Protein AF-A0A6P0U1U1-F1 (afdb_monomer_lite)

Radius of gyration: 18.25 Å; chains: 1; bounding box: 41×26×55 Å

Secondary structure (DSSP, 8-state):
-GGGG----HHHHHHHHHHHHHHHHHH-THHHHH-TTHHHHHHHHHHHHHHHHHHHHHHH-S---HHHHHHHHHHHHHHH-HHHHHHHHHSS-HHHHHHHHHHHHHHHHHHTT--

pLDDT: mean 76.19, std 15.78, range [34.84, 93.38]

Foldseek 3Di:
DVVVPPPPDLVVCLQVLLVVVVVVCVVPVCCCVVCVCVQLVVLLVVLVVLVVVLVVCVVVDVDQDPVSVVSNVLSCCSNVPVQVNNCVNNVHNSVVVVVVVVVVVVVVVVVVVVD

Sequence (115 aa):
ESLKFATTPLELLQPSIAALALAYFDTFPEIVEYRPDFLKRVVQFAGWGLMTAILSMVQYQKTFNNTGIAMLQVAKALLCRPDSSMSTIFGVAIEEVLRSQESNRFTEISSSRLS

Structure (mmCIF, N/CA/C/O backbone):
data_AF-A0A6P0U1U1-F1
#
_entry.id   AF-A0A6P0U1U1-F1
#
loop_
_atom_site.group_PDB
_atom_site.id
_atom_site.type_symbol
_atom_site.label_atom_id
_atom_site.label_alt_id
_atom_site.label_comp_id
_atom_site.label_asym_id
_atom_site.label_entity_id
_atom_site.label_seq_id
_atom_site.pdbx_PDB_ins_code
_atom_site.Cartn_x
_atom_site.Cartn_y
_atom_site.Cartn_z
_atom_site.occupancy
_atom_site.B_iso_or_equiv
_atom_site.auth_seq_id
_atom_site.auth_comp_id
_atom_site.auth_asym_id
_atom_site.auth_atom_id
_atom_site.pdbx_PDB_model_num
ATOM 1 N N . GLU A 1 1 ? 24.935 -13.044 -7.056 1.00 34.84 1 GLU A N 1
ATOM 2 C CA . GLU A 1 1 ? 23.918 -13.591 -7.985 1.00 34.84 1 GLU A CA 1
ATOM 3 C C . GLU A 1 1 ? 22.659 -14.135 -7.295 1.00 34.84 1 GLU A C 1
ATOM 5 O O . GLU A 1 1 ? 21.615 -14.138 -7.931 1.00 34.84 1 GLU A O 1
ATOM 10 N N . SER A 1 2 ? 22.678 -14.460 -5.995 1.00 36.00 2 SER A N 1
ATOM 11 C CA . SER A 1 2 ? 21.507 -14.997 -5.267 1.00 36.00 2 SER A CA 1
ATOM 12 C C . SER A 1 2 ? 20.331 -14.028 -5.042 1.00 36.00 2 SER A C 1
ATOM 14 O O . SER A 1 2 ? 19.215 -14.478 -4.817 1.00 36.00 2 SER A O 1
ATOM 16 N N . LEU A 1 3 ? 20.533 -12.708 -5.145 1.00 37.25 3 LEU A N 1
ATOM 17 C CA . LEU A 1 3 ? 19.461 -11.715 -4.943 1.00 37.25 3 LEU A CA 1
ATOM 18 C C . LEU A 1 3 ? 18.535 -11.529 -6.161 1.00 37.25 3 LEU A C 1
ATOM 20 O O . LEU A 1 3 ? 17.453 -10.974 -6.019 1.00 37.25 3 LEU A O 1
ATOM 24 N N . LYS A 1 4 ? 18.943 -11.980 -7.358 1.00 35.34 4 LYS A N 1
ATOM 25 C CA . LYS A 1 4 ? 18.132 -11.865 -8.589 1.00 35.34 4 LYS A CA 1
ATOM 26 C C . LYS A 1 4 ? 16.982 -12.881 -8.653 1.00 35.34 4 LYS A C 1
ATOM 28 O O . LYS A 1 4 ? 16.116 -12.742 -9.506 1.00 35.34 4 LYS A O 1
ATOM 33 N N . PHE A 1 5 ? 16.983 -13.874 -7.761 1.00 44.31 5 PHE A N 1
ATOM 34 C CA . PHE A 1 5 ? 16.004 -14.965 -7.712 1.00 44.31 5 PHE A CA 1
ATOM 35 C C . PHE A 1 5 ? 15.088 -14.924 -6.487 1.00 44.31 5 PHE A C 1
ATOM 37 O O . PHE A 1 5 ? 14.190 -15.753 -6.371 1.00 44.31 5 PHE A O 1
ATOM 44 N N . ALA A 1 6 ? 15.261 -13.947 -5.593 1.00 45.59 6 ALA A N 1
ATOM 45 C CA . ALA A 1 6 ? 14.325 -13.705 -4.501 1.00 45.59 6 ALA A CA 1
ATOM 46 C C . ALA A 1 6 ? 13.093 -12.934 -5.015 1.00 45.59 6 ALA A C 1
ATOM 48 O O . ALA A 1 6 ? 12.744 -11.871 -4.511 1.00 45.59 6 ALA A O 1
ATOM 49 N N . THR A 1 7 ? 12.437 -13.448 -6.057 1.00 65.06 7 THR A N 1
ATOM 50 C CA . THR A 1 7 ? 11.054 -13.088 -6.393 1.00 65.06 7 THR A CA 1
ATOM 51 C C . THR A 1 7 ? 10.153 -13.791 -5.390 1.00 65.06 7 THR A C 1
ATOM 53 O O . THR A 1 7 ? 9.512 -14.786 -5.715 1.00 65.06 7 THR A O 1
ATOM 56 N N . THR A 1 8 ? 10.176 -13.332 -4.137 1.00 67.06 8 THR A N 1
ATOM 57 C CA . THR A 1 8 ? 9.237 -13.812 -3.123 1.00 67.06 8 THR A CA 1
ATOM 58 C C . THR A 1 8 ? 7.829 -13.474 -3.615 1.00 67.06 8 THR A C 1
ATOM 60 O O . THR A 1 8 ? 7.547 -12.291 -3.825 1.00 67.06 8 THR A O 1
ATOM 63 N N . PRO A 1 9 ? 6.965 -14.477 -3.846 1.00 76.38 9 PRO A N 1
ATOM 64 C CA . PRO A 1 9 ? 5.594 -14.241 -4.271 1.00 76.38 9 PRO A CA 1
ATOM 65 C C . PRO A 1 9 ? 4.871 -13.365 -3.250 1.00 76.38 9 PRO A C 1
ATOM 67 O O . PRO A 1 9 ? 5.084 -13.503 -2.040 1.00 76.38 9 PRO A O 1
ATOM 70 N N . LEU A 1 10 ? 4.024 -12.457 -3.732 1.00 76.00 10 LEU A N 1
ATOM 71 C CA . LEU A 1 10 ? 3.285 -11.536 -2.869 1.00 76.00 10 LEU A CA 1
ATOM 72 C C . LEU A 1 10 ? 2.392 -12.301 -1.886 1.00 76.00 10 LEU A C 1
ATOM 74 O O . LEU A 1 10 ? 2.234 -11.883 -0.746 1.00 76.00 10 LEU A O 1
ATOM 78 N N . GLU A 1 11 ? 1.896 -13.462 -2.296 1.00 78.19 11 GLU A N 1
ATOM 79 C CA . GLU A 1 11 ? 1.045 -14.362 -1.523 1.00 78.19 11 GLU A CA 1
ATOM 80 C C . GLU A 1 11 ? 1.727 -14.861 -0.243 1.00 78.19 11 GLU A C 1
ATOM 82 O O . GLU A 1 11 ? 1.066 -15.090 0.765 1.00 78.19 11 GLU A O 1
ATOM 87 N N . LEU A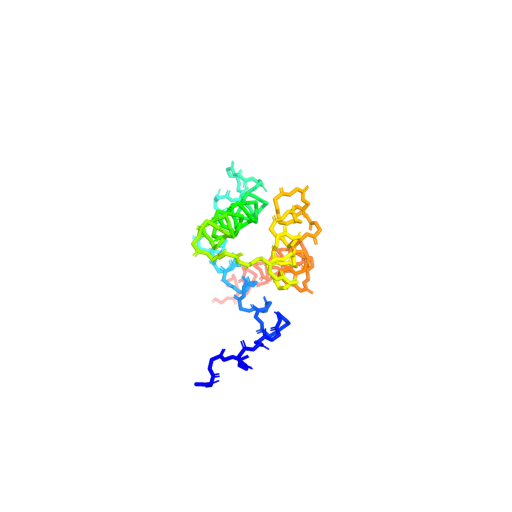 1 12 ? 3.059 -14.982 -0.246 1.00 82.56 12 LEU A N 1
ATOM 88 C CA . LEU A 1 12 ? 3.818 -15.357 0.951 1.00 82.56 12 LEU A CA 1
ATOM 89 C C . LEU A 1 12 ? 4.031 -14.174 1.906 1.00 82.56 12 LEU A C 1
ATOM 91 O O . LEU A 1 12 ? 4.299 -14.377 3.088 1.00 82.56 12 LEU A O 1
ATOM 95 N N . LEU A 1 13 ? 3.932 -12.940 1.404 1.00 82.12 13 LEU A N 1
ATOM 96 C CA . LEU A 1 13 ? 4.107 -11.710 2.183 1.00 82.12 13 LEU A CA 1
ATOM 97 C C . LEU A 1 13 ? 2.777 -11.143 2.690 1.00 82.12 13 LEU A C 1
ATOM 99 O O . LEU A 1 13 ? 2.762 -10.489 3.732 1.00 82.12 13 LEU A O 1
ATOM 103 N N . GLN A 1 14 ? 1.675 -11.418 1.988 1.00 83.69 14 GLN A N 1
ATOM 104 C CA . GLN A 1 14 ? 0.315 -10.987 2.320 1.00 83.69 14 GLN A CA 1
ATOM 105 C C . GLN A 1 14 ? -0.054 -11.233 3.796 1.00 83.69 14 GLN A C 1
ATOM 107 O O . GLN A 1 14 ? -0.460 -10.270 4.452 1.00 83.69 14 GLN A O 1
ATOM 112 N N . PRO A 1 15 ? 0.154 -12.436 4.380 1.00 84.81 15 PRO A N 1
ATOM 113 C CA . PRO A 1 15 ? -0.190 -12.688 5.781 1.00 84.81 15 PRO A CA 1
ATOM 114 C C . PRO A 1 15 ? 0.621 -11.829 6.754 1.00 84.81 15 PRO A C 1
ATOM 116 O O . PRO A 1 15 ? 0.081 -11.338 7.739 1.00 84.81 15 PRO A O 1
ATOM 119 N N . SER A 1 16 ? 1.905 -11.606 6.465 1.00 87.00 16 SER A N 1
ATOM 120 C CA . SER A 1 16 ? 2.790 -10.791 7.304 1.00 87.00 16 SER A CA 1
ATOM 121 C C . SER A 1 16 ? 2.419 -9.309 7.250 1.00 87.00 16 SER A C 1
ATOM 123 O O . SER A 1 16 ? 2.418 -8.632 8.275 1.00 87.00 16 SER A O 1
ATOM 125 N N . ILE A 1 17 ? 2.072 -8.804 6.061 1.00 86.69 17 ILE A N 1
ATOM 126 C CA . ILE A 1 17 ? 1.620 -7.421 5.871 1.00 86.69 17 ILE A CA 1
ATOM 127 C C . ILE A 1 17 ? 0.272 -7.206 6.576 1.00 86.69 17 ILE A C 1
ATOM 129 O O . ILE A 1 17 ? 0.091 -6.193 7.252 1.00 86.69 17 ILE A O 1
ATOM 133 N N . ALA A 1 18 ? -0.644 -8.174 6.473 1.00 85.94 18 ALA A N 1
ATOM 134 C CA . ALA A 1 18 ? -1.914 -8.158 7.192 1.00 85.94 18 ALA A CA 1
ATOM 135 C C . ALA A 1 18 ? -1.704 -8.187 8.709 1.00 85.94 18 ALA A C 1
ATOM 137 O O . ALA A 1 18 ? -2.203 -7.306 9.401 1.00 85.94 18 ALA A O 1
ATOM 138 N N . ALA A 1 19 ? -0.910 -9.129 9.224 1.00 86.19 19 ALA A N 1
ATOM 139 C CA . ALA A 1 19 ? -0.621 -9.241 10.651 1.00 86.19 19 ALA A CA 1
ATOM 140 C C . ALA A 1 19 ? -0.008 -7.955 11.223 1.00 86.19 19 ALA A C 1
ATOM 142 O O . ALA A 1 19 ? -0.398 -7.521 12.303 1.00 86.19 19 ALA A O 1
ATOM 143 N N . LEU A 1 20 ? 0.900 -7.308 10.484 1.00 89.31 20 LEU A N 1
ATOM 144 C CA . LEU A 1 20 ? 1.486 -6.032 10.890 1.00 89.31 20 LEU A CA 1
ATOM 145 C C . LEU A 1 20 ? 0.436 -4.916 10.979 1.00 89.31 20 LEU A C 1
ATOM 147 O O . LEU A 1 20 ? 0.417 -4.172 11.958 1.00 89.31 20 LEU A O 1
ATOM 151 N N . ALA A 1 21 ? -0.428 -4.790 9.968 1.00 88.12 21 ALA A N 1
ATOM 152 C CA . ALA A 1 21 ? -1.479 -3.776 9.961 1.00 88.12 21 ALA A CA 1
ATOM 153 C C . ALA A 1 21 ? -2.486 -3.993 11.102 1.00 88.12 21 ALA A C 1
ATOM 155 O O . ALA A 1 21 ? -2.869 -3.034 11.767 1.00 88.12 21 ALA A O 1
ATOM 156 N N . LEU A 1 22 ? -2.867 -5.246 11.363 1.00 85.81 22 LEU A N 1
ATOM 157 C CA . LEU A 1 22 ? -3.776 -5.598 12.455 1.00 85.81 22 LEU A CA 1
ATOM 158 C C . LEU A 1 22 ? -3.158 -5.324 13.821 1.00 85.81 22 LEU A C 1
ATOM 160 O O . LEU A 1 22 ? -3.758 -4.607 14.608 1.00 85.81 22 LEU A O 1
ATOM 164 N N . ALA A 1 23 ? -1.935 -5.799 14.070 1.00 88.75 23 ALA A N 1
ATOM 165 C CA . ALA A 1 23 ? -1.251 -5.565 15.340 1.00 88.75 23 ALA A CA 1
ATOM 166 C C . ALA A 1 23 ? -1.098 -4.064 15.638 1.00 88.75 23 ALA A C 1
ATOM 168 O O . ALA A 1 23 ? -1.188 -3.639 16.790 1.00 88.75 23 ALA A O 1
ATOM 169 N N . TYR A 1 24 ? -0.901 -3.246 14.599 1.00 90.12 24 TYR A N 1
ATOM 170 C CA . TYR A 1 24 ? -0.881 -1.795 14.740 1.00 90.12 24 TYR A CA 1
ATOM 171 C C . TYR A 1 24 ? -2.242 -1.236 15.183 1.00 90.12 24 TYR A C 1
ATOM 173 O O . TYR A 1 24 ? -2.285 -0.425 16.105 1.00 90.12 24 TYR A O 1
ATOM 181 N N . PHE A 1 25 ? -3.345 -1.682 14.575 1.00 87.19 25 PHE A N 1
ATOM 182 C CA . PHE A 1 25 ? -4.691 -1.263 14.981 1.00 87.19 25 PHE A CA 1
ATOM 183 C C . PHE A 1 25 ? -5.095 -1.776 16.361 1.00 87.19 25 PHE A C 1
ATOM 185 O O . PHE A 1 25 ? -5.752 -1.045 17.093 1.00 87.19 25 PHE A O 1
ATOM 192 N N . ASP A 1 26 ? -4.656 -2.971 16.747 1.00 87.12 26 ASP A N 1
ATOM 193 C CA . ASP A 1 26 ? -4.898 -3.509 18.088 1.00 87.12 26 ASP A CA 1
ATOM 194 C C . ASP A 1 26 ? -4.145 -2.712 19.160 1.00 87.12 26 ASP A C 1
ATOM 196 O O . ASP A 1 26 ? -4.641 -2.521 20.268 1.00 87.12 26 ASP A O 1
ATOM 200 N N . THR A 1 27 ? -2.951 -2.215 18.824 1.00 91.88 27 THR A N 1
ATOM 201 C CA . THR A 1 27 ? -2.139 -1.394 19.734 1.00 91.88 27 THR A CA 1
ATOM 202 C C . THR A 1 27 ? -2.656 0.044 19.828 1.00 91.88 27 THR A C 1
ATOM 204 O O . THR A 1 27 ? -2.541 0.666 20.882 1.00 91.88 27 THR A O 1
ATOM 207 N N . PHE A 1 28 ? -3.212 0.579 18.737 1.00 90.06 28 PHE A N 1
ATOM 208 C CA . PHE A 1 28 ? -3.669 1.968 18.630 1.00 90.06 28 PHE A CA 1
ATOM 209 C C . PHE A 1 28 ? -5.092 2.051 18.058 1.00 90.06 28 PHE A C 1
ATOM 211 O O . PHE A 1 28 ? -5.281 2.573 16.953 1.00 90.06 28 PHE A O 1
ATOM 218 N N . PRO A 1 29 ? -6.109 1.541 18.768 1.00 84.94 29 PRO A N 1
ATOM 219 C CA . PRO A 1 29 ? -7.472 1.462 18.245 1.00 84.94 29 PRO A CA 1
ATOM 220 C C . PRO A 1 29 ? -8.083 2.842 17.968 1.00 84.94 29 PRO A C 1
ATOM 222 O O . PRO A 1 29 ? -8.852 3.002 17.017 1.00 84.94 29 PRO A O 1
ATOM 225 N N . GLU A 1 30 ? -7.688 3.869 18.724 1.00 90.31 30 GLU A N 1
ATOM 226 C CA . GLU A 1 30 ? -8.224 5.226 18.590 1.00 90.31 30 GLU A CA 1
ATOM 227 C C . GLU A 1 30 ? -7.905 5.843 17.220 1.00 90.31 30 GLU A C 1
ATOM 229 O O . GLU A 1 30 ? -8.605 6.743 16.754 1.00 90.31 30 GLU A O 1
ATOM 234 N N . ILE A 1 31 ? -6.868 5.358 16.524 1.00 88.19 31 ILE A N 1
ATOM 235 C CA . ILE A 1 31 ? -6.490 5.894 15.213 1.00 88.19 31 ILE A CA 1
ATOM 236 C C . ILE A 1 31 ? -7.588 5.687 14.168 1.00 88.19 31 ILE A C 1
ATOM 238 O O . ILE A 1 31 ? -7.768 6.534 13.292 1.00 88.19 31 ILE A O 1
ATOM 242 N N . VAL A 1 32 ? -8.339 4.589 14.280 1.00 82.38 32 VAL A N 1
ATOM 243 C CA . VAL A 1 32 ? -9.451 4.275 13.378 1.00 82.38 32 VAL A CA 1
ATOM 244 C C . VAL A 1 32 ? -10.662 5.148 13.709 1.00 82.38 32 VAL A C 1
ATOM 246 O O . VAL A 1 32 ? -11.368 5.575 12.796 1.00 82.38 32 VAL A O 1
ATOM 249 N N . GLU A 1 33 ? -10.856 5.493 14.986 1.00 84.69 33 GLU A N 1
ATOM 250 C CA . GLU A 1 33 ? -11.916 6.406 15.428 1.00 84.69 33 GLU A CA 1
ATOM 251 C C . GLU A 1 33 ? -11.668 7.838 14.940 1.00 84.69 33 GLU A C 1
ATOM 253 O O . GLU A 1 33 ? -12.562 8.481 14.387 1.00 84.69 33 GLU A O 1
ATOM 258 N N . TYR A 1 34 ? -10.437 8.337 15.087 1.00 90.25 34 TYR A N 1
ATOM 259 C CA . TYR A 1 34 ? -10.079 9.682 14.634 1.00 90.25 34 TYR A CA 1
ATOM 260 C C . TYR A 1 34 ? -9.953 9.781 13.114 1.00 90.25 34 TYR A C 1
ATOM 262 O O . TYR A 1 34 ? -10.215 10.842 12.537 1.00 90.25 34 TYR A O 1
ATOM 270 N N . ARG A 1 35 ? -9.500 8.709 12.454 1.00 86.44 35 ARG A N 1
ATOM 271 C CA . ARG A 1 35 ? -9.223 8.671 11.014 1.00 86.44 35 ARG A CA 1
ATOM 272 C C . ARG A 1 35 ? -9.678 7.341 10.409 1.00 86.44 35 ARG A C 1
ATOM 274 O O . ARG A 1 35 ? -8.851 6.464 10.156 1.00 86.44 35 ARG A O 1
ATOM 281 N N . PRO A 1 36 ? -10.963 7.225 10.034 1.00 84.50 36 PRO A N 1
ATOM 282 C CA . PRO A 1 36 ? -11.467 6.028 9.358 1.00 84.50 36 PRO A CA 1
ATOM 283 C C . PRO A 1 36 ? -10.818 5.808 7.979 1.00 84.50 36 PRO A C 1
ATOM 285 O O . PRO A 1 36 ? -10.848 4.705 7.443 1.00 84.50 36 PRO A O 1
ATOM 288 N N . ASP A 1 37 ? -10.191 6.839 7.394 1.00 87.25 37 ASP A N 1
ATOM 289 C CA . ASP A 1 37 ? -9.440 6.752 6.138 1.00 87.25 37 ASP A CA 1
ATOM 290 C C . ASP A 1 37 ? -7.969 6.331 6.316 1.00 87.25 37 ASP A C 1
ATOM 292 O O . ASP A 1 37 ? -7.232 6.294 5.329 1.00 87.25 37 ASP A O 1
ATOM 296 N N . PHE A 1 38 ? -7.514 6.021 7.537 1.00 88.88 38 PHE A N 1
ATOM 297 C CA . PHE A 1 38 ? -6.094 5.809 7.837 1.00 88.88 38 PHE A CA 1
ATOM 298 C C . PHE A 1 38 ? -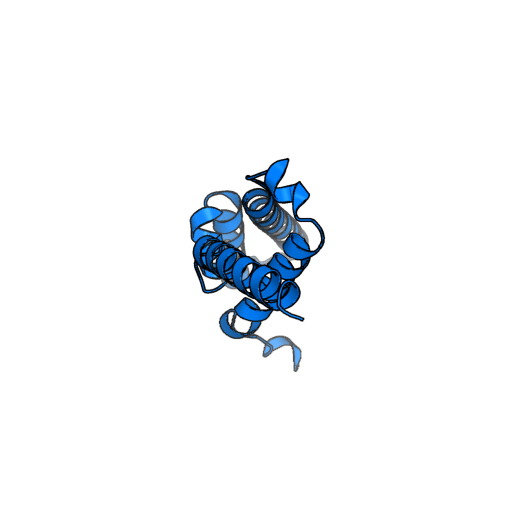5.448 4.742 6.949 1.00 88.88 38 PHE A C 1
ATOM 300 O O . PHE A 1 38 ? -4.456 5.020 6.276 1.00 88.88 38 PHE A O 1
ATOM 307 N N . LEU A 1 39 ? -6.029 3.542 6.878 1.00 86.56 39 LEU A N 1
ATOM 308 C CA . LEU A 1 39 ? -5.442 2.447 6.102 1.00 86.56 39 LEU A CA 1
ATOM 309 C C . LEU A 1 39 ? -5.381 2.775 4.604 1.00 86.56 39 LEU A C 1
ATOM 311 O O . LEU A 1 39 ? -4.367 2.552 3.942 1.00 86.56 39 LEU A O 1
ATOM 315 N N . LYS A 1 40 ? -6.440 3.403 4.088 1.00 88.88 40 LYS A N 1
ATOM 316 C CA . LYS A 1 40 ? -6.496 3.909 2.716 1.00 88.88 40 LYS A CA 1
ATOM 317 C C . LYS A 1 40 ? -5.365 4.905 2.450 1.00 88.88 40 LYS A C 1
ATOM 319 O O . LYS A 1 40 ? -4.709 4.823 1.413 1.00 88.88 40 LYS A O 1
ATOM 324 N N . ARG A 1 41 ? -5.090 5.815 3.392 1.00 90.94 41 ARG A N 1
ATOM 325 C CA . ARG A 1 41 ? -3.971 6.767 3.304 1.00 90.94 41 ARG A CA 1
ATOM 326 C C . ARG A 1 41 ? -2.615 6.078 3.354 1.00 90.94 41 ARG A C 1
ATOM 328 O O . ARG A 1 41 ? -1.751 6.443 2.565 1.00 90.94 41 ARG A O 1
ATOM 335 N N . VAL A 1 42 ? -2.435 5.070 4.205 1.00 90.88 42 VAL A N 1
ATOM 336 C CA . VAL A 1 42 ? -1.199 4.271 4.260 1.00 90.88 42 VAL A CA 1
ATOM 337 C C . VAL A 1 42 ? -0.911 3.626 2.902 1.00 90.88 42 VAL A C 1
ATOM 339 O O . VAL A 1 42 ? 0.203 3.745 2.394 1.00 90.88 42 VAL A O 1
ATOM 342 N N . VAL A 1 43 ? -1.920 3.033 2.257 1.00 90.12 43 VAL A N 1
ATOM 343 C CA . VAL A 1 43 ? -1.775 2.444 0.914 1.00 90.12 43 VAL A CA 1
ATOM 344 C C . VAL A 1 43 ? -1.442 3.500 -0.140 1.00 90.12 43 VAL A C 1
ATOM 346 O O . VAL A 1 43 ? -0.553 3.290 -0.967 1.00 90.12 43 VAL A O 1
ATOM 349 N N . GLN A 1 44 ? -2.088 4.666 -0.088 1.00 91.81 44 GLN A N 1
ATOM 350 C CA . GLN A 1 44 ? -1.769 5.774 -0.990 1.00 91.81 44 GLN A CA 1
ATOM 351 C C . GLN A 1 44 ? -0.340 6.293 -0.796 1.00 91.81 44 GLN A C 1
ATOM 353 O O . GLN A 1 44 ? 0.356 6.541 -1.782 1.00 91.81 44 GLN A O 1
ATOM 358 N N . PHE A 1 45 ? 0.126 6.421 0.449 1.00 93.38 45 PHE A N 1
ATOM 359 C CA . PHE A 1 45 ? 1.501 6.820 0.748 1.00 93.38 45 PHE A CA 1
ATOM 360 C C . PHE A 1 45 ? 2.515 5.769 0.304 1.00 93.38 45 PHE A C 1
ATOM 362 O O . PHE A 1 45 ? 3.559 6.138 -0.231 1.00 93.38 45 PHE A O 1
ATOM 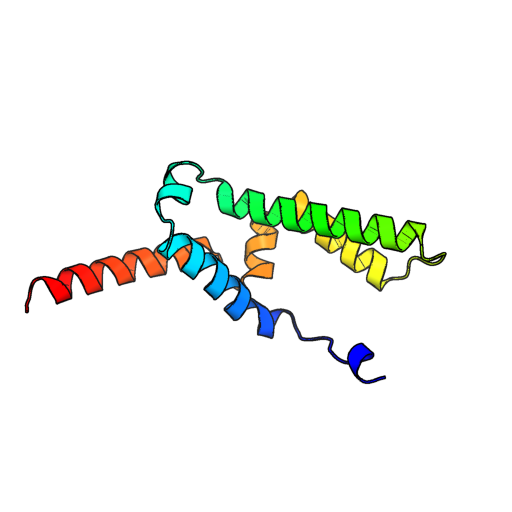369 N N . ALA A 1 46 ? 2.197 4.479 0.429 1.00 90.56 46 ALA A N 1
ATOM 370 C CA . ALA A 1 46 ? 3.016 3.414 -0.141 1.00 90.56 46 ALA A CA 1
ATOM 371 C C . ALA A 1 46 ? 3.109 3.539 -1.674 1.00 90.56 46 ALA A C 1
ATOM 373 O O . ALA A 1 46 ? 4.205 3.470 -2.233 1.00 90.56 46 ALA A O 1
ATOM 374 N N . GLY A 1 47 ? 1.989 3.815 -2.353 1.00 90.06 47 GLY A N 1
ATOM 375 C CA . GLY A 1 47 ? 1.962 4.100 -3.792 1.00 90.06 47 GLY A CA 1
ATOM 376 C C . GLY A 1 47 ? 2.813 5.311 -4.182 1.00 90.06 47 GLY A C 1
ATOM 377 O O . GLY A 1 47 ? 3.607 5.237 -5.118 1.00 90.06 47 GLY A O 1
ATOM 378 N N . TRP A 1 48 ? 2.712 6.408 -3.429 1.00 92.56 48 TRP A N 1
ATOM 379 C CA . TRP A 1 48 ? 3.529 7.608 -3.632 1.00 92.56 48 TRP A CA 1
ATOM 380 C C . TRP A 1 48 ? 5.027 7.356 -3.402 1.00 92.56 48 TRP A C 1
ATOM 382 O O . TRP A 1 48 ? 5.867 7.782 -4.200 1.00 92.56 48 TRP A O 1
ATOM 392 N N . GLY A 1 49 ? 5.377 6.636 -2.333 1.00 91.12 49 GLY A N 1
ATOM 393 C CA . GLY A 1 49 ? 6.752 6.234 -2.043 1.00 91.12 49 GLY A CA 1
ATOM 394 C C . GLY A 1 49 ? 7.336 5.384 -3.171 1.00 91.12 49 GLY A C 1
ATOM 395 O O . GLY A 1 49 ? 8.449 5.645 -3.629 1.00 91.12 49 GLY A O 1
ATOM 396 N N . LEU A 1 50 ? 6.546 4.444 -3.700 1.00 88.50 50 LEU A N 1
ATOM 397 C CA . LEU A 1 50 ? 6.937 3.621 -4.840 1.00 88.50 50 LEU A CA 1
ATOM 398 C C . LEU A 1 50 ? 7.129 4.459 -6.115 1.00 88.50 50 LEU A C 1
ATOM 400 O O . LEU A 1 50 ? 8.131 4.285 -6.806 1.00 88.50 50 LEU A O 1
ATOM 404 N N . MET A 1 51 ? 6.238 5.415 -6.405 1.00 91.00 51 MET A N 1
ATOM 405 C CA . MET A 1 51 ? 6.419 6.350 -7.527 1.00 91.00 51 MET A CA 1
ATOM 406 C C . MET A 1 51 ? 7.708 7.164 -7.393 1.00 91.00 51 MET A C 1
ATOM 408 O O . MET A 1 51 ? 8.428 7.339 -8.375 1.00 91.00 51 MET A O 1
ATOM 412 N N . THR A 1 52 ? 8.015 7.636 -6.185 1.00 90.25 52 THR A N 1
ATOM 413 C CA . THR A 1 52 ? 9.227 8.419 -5.913 1.00 90.25 52 THR A CA 1
ATOM 414 C C . THR A 1 52 ? 10.482 7.576 -6.147 1.00 90.25 52 THR A C 1
ATOM 416 O O . THR A 1 52 ? 11.394 8.015 -6.845 1.00 90.25 52 THR A O 1
ATOM 419 N N . ALA A 1 53 ? 10.500 6.333 -5.658 1.00 86.62 53 ALA A N 1
ATOM 420 C CA . ALA A 1 53 ? 11.600 5.397 -5.886 1.00 86.62 53 ALA A CA 1
ATOM 421 C C . ALA A 1 53 ? 11.791 5.072 -7.379 1.00 86.62 53 ALA A C 1
ATO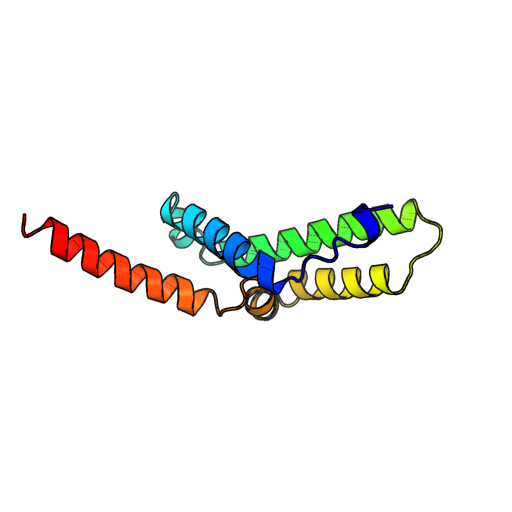M 423 O O . ALA A 1 53 ? 12.921 5.032 -7.867 1.00 86.62 53 ALA A O 1
ATOM 424 N N . ILE A 1 54 ? 10.694 4.894 -8.124 1.00 87.00 54 ILE A N 1
ATOM 425 C CA . ILE A 1 54 ? 10.734 4.685 -9.578 1.00 87.00 54 ILE A CA 1
ATOM 426 C C . ILE A 1 54 ? 11.287 5.919 -10.291 1.00 87.00 54 ILE A C 1
ATOM 428 O O . ILE A 1 54 ? 12.111 5.773 -11.190 1.00 87.00 54 ILE A O 1
ATOM 432 N N . LEU A 1 55 ? 10.870 7.125 -9.899 1.00 87.12 55 LEU A N 1
ATOM 433 C CA . LEU A 1 55 ? 11.375 8.358 -10.498 1.00 87.12 55 LEU A CA 1
ATOM 434 C C . LEU A 1 55 ? 12.885 8.493 -10.283 1.00 87.12 55 LEU A C 1
ATOM 436 O O . LEU A 1 55 ? 13.606 8.776 -11.237 1.00 87.12 55 LEU A O 1
ATOM 440 N N . SER A 1 56 ? 13.375 8.211 -9.072 1.00 85.56 56 SER A N 1
ATOM 441 C CA . SER A 1 56 ? 14.813 8.141 -8.805 1.00 85.56 56 SER A CA 1
ATOM 442 C C . SER A 1 56 ? 15.485 7.082 -9.682 1.00 85.56 56 SER A C 1
ATOM 444 O O . SER A 1 56 ? 16.489 7.366 -10.327 1.00 85.56 56 SER A O 1
ATOM 446 N N . MET A 1 57 ? 14.911 5.881 -9.792 1.00 83.44 57 MET A N 1
ATOM 447 C CA . MET A 1 57 ? 15.447 4.833 -10.663 1.00 83.44 57 MET A CA 1
ATOM 448 C C . MET A 1 57 ? 15.547 5.290 -12.124 1.00 83.44 57 MET A C 1
ATOM 450 O O . MET A 1 57 ? 16.578 5.057 -12.735 1.00 83.44 57 MET A O 1
ATOM 454 N N . VAL A 1 58 ? 14.536 5.968 -12.675 1.00 84.00 58 VAL A N 1
ATOM 455 C CA . VAL A 1 58 ? 14.556 6.501 -14.053 1.00 84.00 58 VAL A CA 1
ATOM 456 C C . VAL A 1 58 ? 15.591 7.616 -14.219 1.00 84.00 58 VAL A C 1
ATOM 458 O O . VAL A 1 58 ? 16.245 7.702 -15.253 1.00 84.00 58 VAL A O 1
ATOM 461 N N . GLN A 1 59 ? 15.761 8.469 -13.209 1.00 81.44 59 GLN A N 1
ATOM 462 C CA . GLN A 1 59 ? 16.764 9.536 -13.238 1.00 81.44 59 GLN A CA 1
ATOM 463 C C . GLN A 1 59 ? 18.198 8.983 -13.203 1.00 81.44 59 GLN A C 1
ATOM 465 O O . GLN A 1 59 ? 19.076 9.523 -13.875 1.00 81.44 59 GLN A O 1
ATOM 470 N N . TYR A 1 60 ? 18.438 7.905 -12.449 1.00 78.38 60 TYR A N 1
ATOM 471 C CA . TYR A 1 60 ? 19.767 7.301 -12.297 1.00 78.38 60 TYR A CA 1
ATOM 472 C C . TYR A 1 60 ? 20.071 6.195 -13.323 1.00 78.38 60 TYR A C 1
ATOM 474 O O . TYR A 1 60 ? 21.227 6.021 -13.711 1.00 78.38 60 TYR A O 1
ATOM 482 N N . GLN A 1 61 ? 19.069 5.445 -13.786 1.00 71.25 61 GLN A N 1
ATOM 483 C CA . GLN A 1 61 ? 19.215 4.382 -14.782 1.00 71.25 61 GLN A CA 1
ATOM 484 C C . GLN A 1 61 ? 18.739 4.866 -16.154 1.00 71.25 61 GLN A C 1
ATOM 486 O O . GLN A 1 61 ? 17.573 5.186 -16.350 1.00 71.25 61 GLN A O 1
ATOM 491 N N . LYS A 1 62 ? 19.626 4.827 -17.155 1.00 63.72 62 LYS A N 1
ATOM 492 C CA . LYS A 1 62 ? 19.327 5.231 -18.545 1.00 63.72 62 LYS A CA 1
ATOM 493 C C . LYS A 1 62 ? 18.326 4.320 -19.278 1.00 63.72 62 LYS A C 1
ATOM 495 O O . LYS A 1 62 ? 18.043 4.551 -20.449 1.00 63.72 62 LYS A O 1
ATOM 500 N N . THR A 1 63 ? 17.820 3.273 -18.628 1.00 67.38 63 THR A N 1
ATOM 501 C CA . THR A 1 63 ? 16.890 2.302 -19.215 1.00 67.38 63 THR A CA 1
ATOM 502 C C . THR A 1 63 ? 15.764 1.983 -18.243 1.00 67.38 63 THR A C 1
ATOM 504 O O . THR A 1 63 ? 16.015 1.500 -17.141 1.00 67.38 63 THR A O 1
ATOM 507 N N . PHE A 1 64 ? 14.525 2.186 -18.687 1.00 78.19 64 PHE A N 1
ATOM 508 C CA . PHE A 1 64 ? 13.316 1.809 -17.964 1.00 78.19 64 PHE A CA 1
ATOM 509 C C . PHE A 1 64 ? 12.706 0.569 -18.623 1.00 78.19 64 PHE A C 1
ATOM 511 O O . PHE A 1 64 ? 12.165 0.643 -19.723 1.00 78.19 64 PHE A O 1
ATOM 518 N N . ASN A 1 65 ? 12.875 -0.592 -17.991 1.00 80.56 65 ASN A N 1
ATOM 519 C CA . ASN A 1 65 ? 12.467 -1.884 -18.546 1.00 80.56 65 ASN A CA 1
ATOM 520 C C . ASN A 1 65 ? 11.026 -2.264 -18.144 1.00 80.56 65 ASN A C 1
ATOM 522 O O . ASN A 1 65 ? 10.361 -1.558 -17.385 1.00 80.56 65 ASN A O 1
ATOM 526 N N . ASN A 1 66 ? 10.547 -3.413 -18.627 1.00 81.12 66 ASN A N 1
ATOM 527 C CA . ASN A 1 66 ? 9.190 -3.903 -18.352 1.00 81.12 66 ASN A CA 1
ATOM 528 C C . ASN A 1 66 ? 8.895 -4.078 -16.854 1.00 81.12 66 ASN A C 1
ATOM 530 O O . ASN A 1 66 ? 7.766 -3.850 -16.428 1.00 81.12 66 ASN A O 1
ATOM 534 N N . THR A 1 67 ? 9.899 -4.420 -16.042 1.00 80.44 67 THR A N 1
ATOM 535 C CA . THR A 1 67 ? 9.763 -4.474 -14.579 1.00 80.44 67 THR A CA 1
ATOM 536 C C . THR A 1 67 ? 9.504 -3.085 -14.005 1.00 80.44 67 THR A C 1
ATOM 538 O O . THR A 1 67 ? 8.614 -2.921 -13.178 1.00 80.44 67 THR A O 1
ATOM 541 N N . GLY A 1 68 ? 10.220 -2.064 -14.484 1.00 80.50 68 GLY A N 1
ATOM 542 C CA . GLY A 1 68 ? 9.949 -0.667 -14.149 1.00 80.50 68 GLY A CA 1
ATOM 543 C C . GLY A 1 68 ? 8.522 -0.244 -14.502 1.00 80.50 68 GLY A C 1
ATOM 544 O O . GLY A 1 68 ? 7.827 0.341 -13.670 1.00 80.50 68 GLY A O 1
ATOM 545 N N . ILE A 1 69 ? 8.060 -0.595 -15.705 1.00 83.88 69 ILE A N 1
ATOM 546 C CA . ILE A 1 69 ? 6.692 -0.310 -16.165 1.00 83.88 69 ILE A CA 1
ATOM 547 C C . ILE A 1 69 ? 5.660 -0.995 -15.259 1.00 83.88 69 ILE A C 1
ATOM 549 O O . ILE A 1 69 ? 4.701 -0.349 -14.833 1.00 83.88 69 ILE A O 1
ATOM 553 N N . ALA A 1 70 ? 5.868 -2.269 -14.919 1.00 81.00 70 ALA A N 1
ATOM 554 C CA . ALA A 1 70 ? 4.992 -3.011 -14.016 1.00 81.00 70 ALA A CA 1
ATOM 555 C C . ALA A 1 70 ? 4.951 -2.380 -12.612 1.00 81.00 70 ALA A C 1
ATOM 557 O O . ALA A 1 70 ? 3.870 -2.155 -12.071 1.00 81.00 70 ALA A O 1
ATOM 558 N N . MET A 1 71 ? 6.104 -1.999 -12.049 1.00 84.44 71 MET A N 1
ATOM 559 C CA . MET A 1 71 ? 6.164 -1.299 -10.759 1.00 84.44 71 MET A CA 1
ATOM 560 C C . MET A 1 71 ? 5.420 0.042 -10.795 1.00 84.44 71 MET A C 1
ATOM 562 O O . MET A 1 71 ? 4.739 0.386 -9.833 1.00 84.44 71 MET A O 1
ATOM 566 N N . LEU A 1 72 ? 5.486 0.785 -11.905 1.00 86.75 72 LEU A N 1
ATOM 567 C CA . LEU A 1 72 ? 4.751 2.044 -12.062 1.00 86.75 72 LEU A CA 1
ATOM 568 C C . LEU A 1 72 ? 3.237 1.823 -12.117 1.00 86.75 72 LEU A C 1
ATOM 570 O O . LEU A 1 72 ? 2.478 2.601 -11.538 1.00 86.75 72 LEU A O 1
ATOM 574 N N . GLN A 1 73 ? 2.789 0.759 -12.784 1.00 86.44 73 GLN A N 1
ATOM 575 C CA . GLN A 1 73 ? 1.377 0.380 -12.800 1.00 86.44 73 GLN A CA 1
ATOM 576 C C . GLN A 1 73 ? 0.880 0.016 -11.398 1.00 86.44 73 GLN A C 1
ATOM 578 O O . GLN A 1 73 ? -0.197 0.470 -11.008 1.00 86.44 73 GLN A O 1
ATOM 583 N N . VAL A 1 74 ? 1.682 -0.716 -10.619 1.00 86.88 74 VAL A N 1
ATOM 584 C CA . VAL A 1 74 ? 1.382 -1.016 -9.211 1.00 86.88 74 VAL A CA 1
ATOM 585 C C . VAL A 1 74 ? 1.329 0.269 -8.384 1.00 86.88 74 VAL A C 1
ATOM 587 O O . VAL A 1 74 ? 0.341 0.509 -7.697 1.00 86.88 74 VAL A O 1
ATOM 590 N N . ALA A 1 75 ? 2.325 1.149 -8.504 1.00 87.75 75 ALA A N 1
ATOM 591 C CA . ALA A 1 75 ? 2.367 2.419 -7.776 1.00 87.75 75 ALA A CA 1
ATOM 592 C C . ALA A 1 75 ? 1.130 3.288 -8.057 1.00 87.75 75 ALA A C 1
ATOM 594 O O . ALA A 1 75 ? 0.503 3.827 -7.142 1.00 87.75 75 ALA A O 1
ATOM 595 N N . LYS A 1 76 ? 0.721 3.353 -9.329 1.00 89.88 76 LYS A N 1
ATOM 596 C CA . LYS A 1 76 ? -0.505 4.028 -9.757 1.00 89.88 76 LYS A CA 1
ATOM 597 C C . LYS A 1 76 ? -1.755 3.378 -9.164 1.00 89.88 76 LYS A C 1
ATOM 599 O O . LYS A 1 76 ? -2.659 4.097 -8.745 1.00 89.88 76 LYS A O 1
ATOM 604 N N . ALA A 1 77 ? -1.838 2.048 -9.148 1.00 88.31 77 ALA A N 1
ATOM 605 C CA . ALA A 1 77 ? -2.976 1.338 -8.570 1.00 88.31 77 ALA A CA 1
ATOM 606 C C . ALA A 1 77 ? -3.109 1.637 -7.069 1.00 88.31 77 ALA A C 1
ATOM 608 O O . ALA A 1 77 ? -4.183 2.049 -6.636 1.00 88.31 77 ALA A O 1
ATOM 609 N N . LEU A 1 78 ? -2.005 1.562 -6.321 1.00 87.38 78 LEU A N 1
ATOM 610 C CA . LEU A 1 78 ? -1.954 1.890 -4.893 1.00 87.38 78 LEU A CA 1
ATOM 611 C C . LEU A 1 78 ? -2.438 3.321 -4.608 1.00 87.38 78 LEU A C 1
ATOM 613 O O . LEU A 1 78 ? -3.220 3.545 -3.686 1.00 87.38 78 LEU A O 1
ATOM 617 N N . LEU A 1 79 ? -2.017 4.291 -5.425 1.00 87.81 79 LEU A N 1
ATOM 618 C CA . LEU A 1 79 ? -2.356 5.701 -5.227 1.00 87.81 79 LEU A CA 1
ATOM 619 C C . LEU A 1 79 ? -3.797 6.041 -5.652 1.00 87.81 79 LEU A C 1
ATOM 621 O O . LEU A 1 79 ? -4.524 6.730 -4.931 1.00 87.81 79 LEU A O 1
ATOM 625 N N . CYS A 1 80 ? -4.211 5.579 -6.834 1.00 88.50 80 CYS A N 1
ATOM 626 C CA . CYS A 1 80 ? -5.469 5.984 -7.467 1.00 88.50 80 CYS A CA 1
ATOM 627 C C . CYS A 1 80 ? -6.643 5.039 -7.178 1.00 88.50 80 CYS A C 1
ATOM 629 O O . CYS A 1 80 ? -7.793 5.430 -7.362 1.00 88.50 80 CYS A O 1
ATOM 631 N N . ARG A 1 81 ? -6.374 3.792 -6.778 1.00 88.88 81 ARG A N 1
ATOM 632 C CA . ARG A 1 81 ? -7.375 2.752 -6.486 1.00 88.88 81 ARG A CA 1
ATOM 633 C C . ARG A 1 81 ? -6.997 1.988 -5.206 1.00 88.88 81 ARG A C 1
ATOM 635 O O . ARG A 1 81 ? -6.812 0.768 -5.257 1.00 88.88 81 ARG A O 1
ATOM 642 N N . PRO A 1 82 ? -6.871 2.681 -4.062 1.00 83.56 82 PRO A N 1
ATOM 643 C CA . PRO A 1 82 ? -6.407 2.065 -2.824 1.00 83.56 82 PRO A CA 1
ATOM 644 C C . PRO A 1 82 ? -7.333 0.939 -2.354 1.00 83.56 82 PRO A C 1
ATOM 646 O O . PRO A 1 82 ? -6.832 -0.092 -1.934 1.00 83.56 82 PRO A O 1
ATOM 649 N N . ASP A 1 83 ? -8.652 1.071 -2.527 1.00 82.75 83 ASP A N 1
ATOM 650 C CA . ASP A 1 83 ? -9.626 0.067 -2.072 1.00 82.75 83 ASP A CA 1
ATOM 651 C C . ASP A 1 83 ? -9.437 -1.282 -2.792 1.00 82.75 83 ASP A C 1
ATOM 653 O O . ASP A 1 83 ? -9.276 -2.320 -2.161 1.00 82.75 83 ASP A O 1
ATOM 657 N N . SER A 1 84 ? -9.309 -1.261 -4.123 1.00 82.31 84 SER A N 1
ATOM 658 C CA . SER A 1 84 ? -8.997 -2.464 -4.914 1.00 82.31 84 SER A CA 1
ATOM 659 C C . SER A 1 84 ? -7.583 -2.996 -4.660 1.00 82.31 84 SER A C 1
ATOM 661 O O . SER A 1 84 ? -7.333 -4.192 -4.810 1.00 82.31 84 SER A O 1
ATOM 663 N N . SER A 1 85 ? -6.644 -2.112 -4.320 1.00 83.62 85 SER A N 1
ATOM 664 C CA . SER A 1 85 ? -5.257 -2.504 -4.075 1.00 83.62 85 SER A CA 1
ATOM 665 C C . SER A 1 85 ? -5.085 -3.144 -2.701 1.00 83.62 85 SER A C 1
ATOM 667 O O . SER A 1 85 ? -4.275 -4.055 -2.569 1.00 83.62 85 SER A O 1
ATOM 669 N N . MET A 1 86 ? -5.875 -2.738 -1.702 1.00 83.00 86 MET A N 1
ATOM 670 C CA . MET A 1 86 ? -5.887 -3.346 -0.369 1.00 83.00 86 MET A CA 1
ATOM 671 C C . MET A 1 86 ? -6.151 -4.850 -0.451 1.00 83.00 86 MET A C 1
ATOM 673 O O . MET A 1 86 ? -5.347 -5.623 0.062 1.00 83.00 86 MET A O 1
ATOM 677 N N . SER A 1 87 ? -7.170 -5.288 -1.196 1.00 78.94 87 SER A N 1
ATOM 678 C CA . SER A 1 87 ? -7.447 -6.723 -1.378 1.00 78.94 87 SER A CA 1
ATOM 679 C C . SER A 1 87 ? -6.263 -7.489 -1.984 1.00 78.94 87 SER A C 1
ATOM 681 O O . SER A 1 87 ? -6.041 -8.650 -1.660 1.00 78.94 87 SER A O 1
ATOM 683 N N . THR A 1 88 ? -5.465 -6.832 -2.830 1.00 81.75 88 THR A N 1
ATOM 684 C CA . THR A 1 88 ? -4.274 -7.436 -3.448 1.00 81.75 88 THR A CA 1
ATOM 685 C C . THR A 1 88 ? -3.074 -7.457 -2.494 1.00 81.75 88 THR A C 1
ATOM 687 O O . THR A 1 88 ? -2.295 -8.401 -2.517 1.00 81.75 88 THR A O 1
ATOM 690 N N . ILE A 1 89 ? -2.901 -6.441 -1.643 1.00 82.62 89 ILE A N 1
ATOM 691 C CA . ILE A 1 89 ? -1.780 -6.349 -0.686 1.00 82.62 89 ILE A CA 1
ATOM 692 C C . ILE A 1 89 ? -1.981 -7.270 0.515 1.00 82.62 89 ILE A C 1
ATOM 694 O O . ILE A 1 89 ? -1.012 -7.816 1.035 1.00 82.62 89 ILE A O 1
ATOM 698 N N . PHE A 1 90 ? -3.226 -7.417 0.961 1.00 80.88 90 PHE A N 1
ATOM 699 C CA . PHE A 1 90 ? -3.570 -8.175 2.160 1.00 80.88 90 PHE A CA 1
ATOM 700 C C . PHE A 1 90 ? -4.049 -9.598 1.850 1.00 80.88 90 PHE A C 1
ATOM 702 O O . PHE A 1 90 ? -4.143 -10.412 2.761 1.00 80.88 90 PHE A O 1
ATOM 709 N N . GLY A 1 91 ? -4.340 -9.919 0.584 1.00 72.19 91 GLY A N 1
ATOM 710 C CA . GLY A 1 91 ? -4.819 -11.242 0.158 1.00 72.19 91 GLY A CA 1
ATOM 711 C C . GLY A 1 91 ? -6.272 -11.547 0.542 1.00 72.19 91 GLY A C 1
ATOM 712 O O . GLY A 1 91 ? -6.825 -12.553 0.110 1.00 72.19 91 GLY A O 1
ATOM 713 N N . VAL A 1 92 ? -6.903 -10.667 1.319 1.00 69.75 92 VAL A N 1
ATOM 714 C CA . VAL A 1 92 ? -8.291 -10.722 1.792 1.00 69.75 92 VAL A CA 1
ATOM 715 C C . VAL A 1 92 ? -8.841 -9.296 1.877 1.00 69.75 92 VAL A C 1
ATOM 717 O O . VAL A 1 92 ? -8.072 -8.331 1.944 1.00 69.75 92 VAL A O 1
ATOM 720 N N . ALA A 1 93 ? -10.167 -9.135 1.862 1.00 65.00 93 ALA A N 1
ATOM 721 C CA . ALA A 1 93 ? -10.773 -7.844 2.174 1.00 65.00 93 ALA A CA 1
ATOM 722 C C . ALA A 1 93 ? -10.426 -7.498 3.627 1.00 65.00 93 ALA A C 1
ATOM 724 O O . ALA A 1 93 ? -10.812 -8.217 4.547 1.00 65.00 93 ALA A O 1
ATOM 725 N N . ILE A 1 94 ? -9.663 -6.427 3.856 1.00 63.84 94 ILE A N 1
ATOM 726 C CA . ILE A 1 94 ? -9.247 -6.054 5.213 1.00 63.84 94 ILE A CA 1
ATOM 727 C C . ILE A 1 94 ? -10.465 -5.746 6.095 1.00 63.84 94 ILE A C 1
ATOM 729 O O . ILE A 1 94 ? -10.407 -5.932 7.302 1.00 63.84 94 ILE A O 1
ATOM 733 N N . GLU A 1 95 ? -11.594 -5.356 5.495 1.00 60.97 95 GLU A N 1
ATOM 734 C CA . GLU A 1 95 ? -12.880 -5.196 6.170 1.00 60.97 95 GLU A CA 1
ATOM 735 C C . GLU A 1 95 ? -13.406 -6.516 6.748 1.00 60.97 95 GLU A C 1
ATOM 737 O O . GLU A 1 95 ? -14.032 -6.520 7.804 1.00 60.97 95 GLU A O 1
ATOM 742 N N . GLU A 1 96 ? -13.154 -7.641 6.080 1.00 60.75 96 GLU A N 1
ATOM 743 C CA . GLU A 1 96 ? -13.504 -8.977 6.566 1.00 60.75 96 GLU A CA 1
ATOM 744 C C . GLU A 1 96 ? -12.585 -9.391 7.720 1.00 60.75 96 GLU A C 1
ATOM 746 O O . GLU A 1 96 ? -13.046 -9.943 8.717 1.00 60.75 96 GLU A O 1
ATOM 751 N N . VAL A 1 97 ? -11.306 -9.015 7.643 1.00 61.62 97 VAL A N 1
ATOM 752 C CA . VAL A 1 97 ? -10.334 -9.251 8.713 1.00 61.62 97 VAL A CA 1
ATOM 753 C C . VAL A 1 97 ? -10.645 -8.404 9.948 1.00 61.62 97 VAL A C 1
ATOM 755 O O . VAL A 1 97 ? -10.768 -8.954 11.037 1.00 61.62 97 VAL A O 1
ATOM 758 N N . LEU A 1 98 ? -10.852 -7.096 9.799 1.00 64.19 98 LEU A N 1
ATOM 759 C CA . LEU A 1 98 ? -11.217 -6.192 10.895 1.00 64.19 98 LEU A CA 1
ATOM 760 C C . LEU A 1 98 ? -12.538 -6.622 11.557 1.00 64.19 98 LEU A C 1
ATOM 762 O O . LEU A 1 98 ? -12.618 -6.684 12.782 1.00 64.19 98 LEU A O 1
ATOM 766 N N . ARG A 1 99 ? -13.541 -7.030 10.765 1.00 62.62 99 ARG A N 1
ATOM 767 C CA . ARG A 1 99 ? -14.809 -7.575 11.282 1.00 62.62 99 ARG A CA 1
ATOM 768 C C . ARG A 1 99 ? -14.618 -8.910 12.013 1.00 62.62 99 ARG A C 1
ATOM 770 O O . ARG A 1 99 ? -15.282 -9.160 13.017 1.00 62.62 99 ARG A O 1
ATOM 777 N N . SER A 1 100 ? -13.707 -9.767 11.547 1.00 56.88 100 SER A N 1
ATOM 778 C CA . SER A 1 100 ? -13.376 -11.018 12.245 1.00 56.88 100 SER A CA 1
ATOM 779 C C . SER A 1 100 ? -12.669 -10.780 13.592 1.00 56.88 100 SER A C 1
ATOM 781 O O . SER A 1 100 ? -12.892 -11.537 14.536 1.00 56.88 100 SER A O 1
ATOM 783 N N . GLN A 1 101 ? -11.904 -9.688 13.730 1.00 57.47 101 GLN A N 1
ATOM 784 C CA . GLN A 1 101 ? -11.254 -9.293 14.989 1.00 57.47 101 GLN A CA 1
ATOM 785 C C . GLN A 1 101 ? -12.245 -8.718 16.015 1.00 57.47 101 GLN A C 1
ATOM 787 O O . GLN A 1 101 ? -12.167 -9.046 17.200 1.00 57.47 101 GLN A O 1
ATOM 792 N N . GLU A 1 102 ? -13.236 -7.930 15.580 1.00 55.28 102 GLU A N 1
ATOM 793 C CA . GLU A 1 102 ? -14.332 -7.480 16.457 1.00 55.28 102 GLU A CA 1
ATOM 794 C C . GLU A 1 102 ? -15.112 -8.663 17.050 1.00 55.28 102 GLU A C 1
ATOM 796 O O . GLU A 1 102 ? -15.460 -8.651 18.234 1.00 55.28 102 GLU A O 1
ATOM 801 N N . SER A 1 103 ? -15.322 -9.718 16.256 1.00 47.56 103 SER A N 1
ATOM 802 C CA . SER A 1 103 ? -15.963 -10.949 16.724 1.00 47.56 103 SER A CA 1
ATOM 803 C C . SER A 1 103 ? -15.113 -11.708 17.752 1.00 47.56 103 SER A C 1
ATOM 805 O O . SER A 1 103 ? -15.682 -12.296 18.667 1.00 47.56 103 SER A O 1
ATOM 807 N N . ASN A 1 104 ? -13.778 -11.689 17.649 1.00 53.72 104 ASN A N 1
ATOM 808 C CA . ASN A 1 104 ? -12.887 -12.339 18.621 1.00 53.72 104 ASN A CA 1
ATOM 809 C C . ASN A 1 104 ? -12.775 -11.566 19.946 1.00 53.72 104 ASN A C 1
ATOM 811 O O . ASN A 1 104 ? -12.776 -12.180 21.015 1.00 53.72 104 ASN A O 1
ATOM 815 N N . ARG A 1 105 ? -12.769 -10.227 19.901 1.00 52.19 105 ARG A N 1
ATOM 816 C CA . ARG A 1 105 ? -12.776 -9.370 21.103 1.00 52.19 105 ARG A CA 1
ATOM 817 C C . 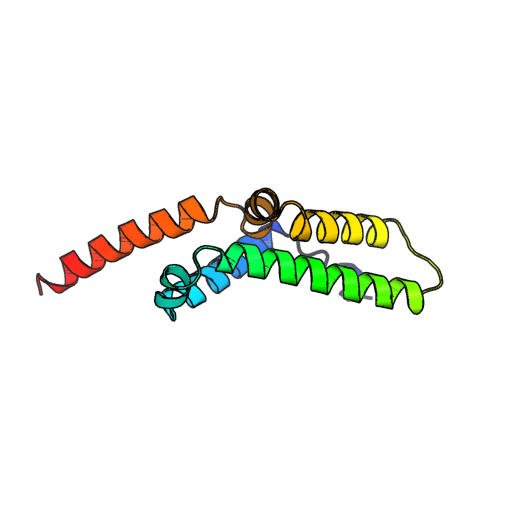ARG A 1 105 ? -14.019 -9.570 21.973 1.00 52.19 105 ARG A C 1
ATOM 819 O O . ARG A 1 105 ? -13.927 -9.511 23.198 1.00 52.19 105 ARG A O 1
ATOM 826 N N . PHE A 1 106 ? -15.180 -9.840 21.374 1.00 51.25 106 PHE A N 1
ATOM 827 C CA . PHE A 1 106 ? -16.399 -10.156 22.132 1.00 51.25 106 PHE A CA 1
ATOM 828 C C . PHE A 1 106 ? -16.297 -11.484 22.900 1.00 51.25 106 PHE A C 1
ATOM 830 O O . PHE A 1 106 ? -16.845 -11.610 24.000 1.00 51.25 106 PHE A O 1
ATOM 837 N N . THR A 1 107 ? -15.558 -12.457 22.369 1.00 52.19 107 THR A N 1
ATOM 838 C CA . THR A 1 107 ? -15.379 -13.774 22.993 1.00 52.19 107 THR A CA 1
ATOM 839 C C . THR A 1 107 ? -14.427 -13.711 24.194 1.00 52.19 107 THR A C 1
ATOM 841 O O . THR A 1 107 ? -14.725 -14.285 25.242 1.00 52.19 107 THR A O 1
ATOM 844 N N . GLU A 1 108 ? -13.336 -12.940 24.113 1.00 48.59 108 GLU A N 1
ATOM 845 C CA . GLU A 1 108 ? -12.391 -12.764 25.234 1.00 48.59 108 GLU A CA 1
ATOM 846 C C . GLU A 1 108 ? -12.977 -11.955 26.404 1.00 48.59 108 GLU A C 1
ATOM 848 O O . GLU A 1 108 ? -12.758 -12.288 27.573 1.00 48.59 108 GLU A O 1
ATOM 853 N N . ILE A 1 109 ? -13.798 -10.935 26.124 1.00 53.19 109 ILE A N 1
ATOM 854 C CA . ILE A 1 109 ? -14.494 -10.159 27.168 1.00 53.19 109 ILE A CA 1
ATOM 855 C C . ILE A 1 109 ? -15.549 -11.016 27.891 1.00 53.19 109 ILE A C 1
ATOM 857 O O . ILE A 1 109 ? -15.840 -10.790 29.067 1.00 53.19 109 ILE A O 1
ATOM 861 N N . SER A 1 110 ? -16.111 -12.017 27.209 1.00 55.06 110 SER A N 1
ATOM 862 C CA . SER A 1 110 ? -17.068 -12.960 27.799 1.00 55.06 110 SER A CA 1
ATOM 863 C C . SER A 1 110 ? -16.366 -14.017 28.663 1.00 55.06 110 SER A C 1
ATOM 865 O O . SER A 1 110 ? -16.872 -14.370 29.725 1.00 55.06 110 SER A O 1
ATOM 867 N N . SER A 1 111 ? -15.173 -14.474 28.258 1.00 52.88 111 SER A N 1
ATOM 868 C CA . SER A 1 111 ? -14.377 -15.453 29.014 1.00 52.88 111 SER A CA 1
ATOM 869 C C . SER A 1 111 ? -13.702 -14.867 30.262 1.00 52.88 111 SER A C 1
ATOM 871 O O . SER A 1 111 ? -13.540 -15.576 31.249 1.00 52.88 111 SER A O 1
ATOM 873 N N . SER A 1 112 ? -13.337 -13.582 30.249 1.00 49.50 112 SER A N 1
ATOM 874 C CA . SER A 1 112 ? -12.705 -12.882 31.384 1.00 49.50 112 SER A CA 1
ATOM 875 C C . SER A 1 112 ? -13.682 -12.440 32.486 1.00 49.50 112 SER A C 1
ATOM 877 O O . SER A 1 112 ? -13.247 -12.030 33.557 1.00 49.50 112 SER A O 1
ATOM 879 N N . ARG A 1 113 ? -15.002 -12.540 32.263 1.00 49.19 113 ARG A N 1
ATOM 880 C CA . ARG A 1 113 ? -16.043 -12.281 33.284 1.00 49.19 113 ARG A CA 1
ATOM 881 C C . ARG A 1 113 ? -16.567 -13.543 33.981 1.00 49.19 113 ARG A C 1
ATOM 883 O O . ARG A 1 113 ? -17.450 -13.431 34.827 1.00 49.19 113 ARG A O 1
ATOM 890 N N . LEU A 1 114 ? -16.064 -14.724 33.615 1.00 50.94 114 LEU A N 1
ATOM 891 C CA . LEU A 1 114 ? -16.497 -16.026 34.146 1.00 50.94 114 LEU A CA 1
ATOM 892 C C . LEU A 1 114 ? -15.405 -16.765 34.949 1.00 50.94 114 LEU A C 1
ATOM 894 O O . LEU A 1 114 ? -15.622 -17.910 35.339 1.00 50.94 114 LEU A O 1
ATOM 898 N N . SER A 1 115 ? -14.267 -16.119 35.229 1.00 43.44 115 SER A N 1
ATOM 899 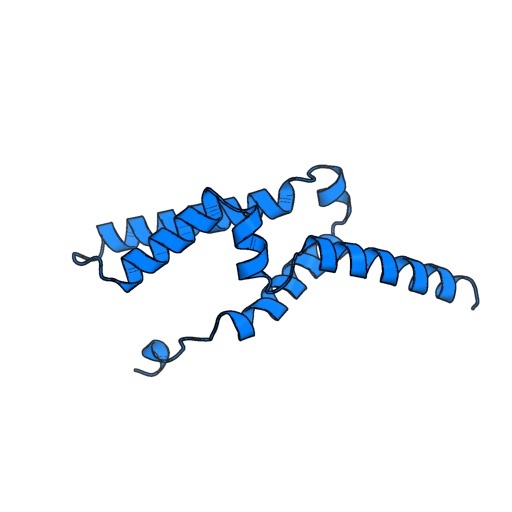C CA . SER A 1 115 ? -13.200 -16.600 36.126 1.00 43.44 115 SER A CA 1
ATOM 900 C C . SER A 1 115 ? -13.050 -15.685 37.331 1.00 43.44 115 SER A C 1
ATOM 902 O O . SER A 1 115 ? -12.887 -16.207 38.452 1.00 43.44 115 SER A O 1
#